Protein AF-G9BGX1-F1 (afdb_monomer_lite)

Structure (mmCIF, N/CA/C/O backbone):
data_AF-G9BGX1-F1
#
_entry.id   AF-G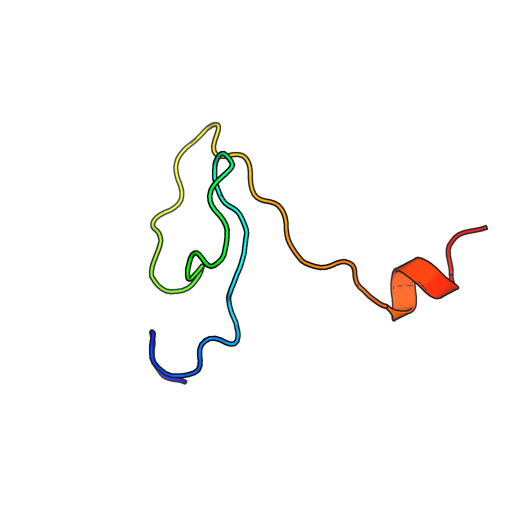9BGX1-F1
#
loop_
_atom_site.group_PDB
_atom_site.id
_atom_site.type_symbol
_atom_site.label_atom_id
_atom_site.label_alt_id
_atom_site.label_comp_id
_atom_site.label_asym_id
_atom_site.label_entity_id
_atom_site.label_seq_id
_atom_site.pdbx_PDB_ins_code
_atom_site.Cartn_x
_atom_site.Cartn_y
_atom_site.Cartn_z
_atom_site.occupancy
_atom_site.B_iso_or_equiv
_atom_site.auth_seq_id
_atom_site.auth_comp_id
_atom_site.auth_asym_id
_atom_site.auth_atom_id
_atom_site.pdbx_PDB_model_num
ATOM 1 N N . CYS A 1 1 ? 7.228 1.761 -14.032 1.00 90.25 1 CYS A N 1
ATOM 2 C CA . CYS A 1 1 ? 7.372 0.832 -15.176 1.00 90.25 1 CYS A CA 1
ATOM 3 C C . CYS A 1 1 ? 6.432 1.165 -16.344 1.00 90.25 1 CYS A C 1
ATOM 5 O O . CYS A 1 1 ? 6.200 0.301 -17.177 1.00 90.25 1 CYS A O 1
ATOM 7 N N . GLY A 1 2 ? 5.864 2.377 -16.415 1.00 87.06 2 GLY A N 1
ATOM 8 C CA . GLY A 1 2 ? 4.748 2.654 -17.324 1.00 87.06 2 GLY A CA 1
ATOM 9 C C . GLY A 1 2 ? 3.437 2.218 -16.683 1.00 87.06 2 GLY A C 1
ATOM 10 O O . GLY A 1 2 ? 2.778 3.037 -16.066 1.00 87.06 2 GLY A O 1
ATOM 11 N N . ILE A 1 3 ? 3.103 0.929 -16.730 1.00 93.12 3 ILE A N 1
ATOM 12 C CA . ILE A 1 3 ? 1.961 0.339 -16.013 1.00 93.12 3 ILE A CA 1
ATOM 13 C C . ILE A 1 3 ? 2.063 -1.194 -16.085 1.00 93.12 3 ILE A C 1
ATOM 15 O O . ILE A 1 3 ? 2.421 -1.750 -17.116 1.00 93.12 3 ILE A O 1
ATOM 19 N N . GLY A 1 4 ? 1.780 -1.909 -14.994 1.00 93.00 4 GLY A N 1
ATOM 20 C CA . GLY A 1 4 ? 1.546 -3.363 -15.007 1.00 93.00 4 GLY A CA 1
ATOM 21 C C . GLY A 1 4 ? 2.755 -4.309 -15.117 1.00 93.00 4 GLY A C 1
ATOM 22 O O . GLY A 1 4 ? 2.648 -5.423 -14.614 1.00 93.00 4 GLY A O 1
ATOM 23 N N . VAL A 1 5 ? 3.892 -3.901 -15.695 1.00 95.81 5 VAL A N 1
ATOM 24 C CA . VAL A 1 5 ? 4.960 -4.857 -16.085 1.00 95.81 5 VAL A CA 1
ATOM 25 C C . VAL A 1 5 ? 5.974 -5.213 -14.992 1.00 95.81 5 VAL A C 1
ATOM 27 O O . VAL A 1 5 ? 6.533 -6.300 -15.008 1.00 95.81 5 VAL A O 1
ATOM 30 N N . CYS A 1 6 ? 6.231 -4.332 -14.020 1.00 96.81 6 CYS A N 1
ATOM 31 C CA . CYS A 1 6 ? 7.316 -4.568 -13.048 1.00 96.81 6 CYS A CA 1
ATOM 32 C C . CYS A 1 6 ? 6.920 -5.357 -11.800 1.00 96.81 6 CYS A C 1
ATOM 34 O O . CYS A 1 6 ? 7.791 -5.740 -11.032 1.00 96.81 6 CYS A O 1
ATOM 36 N N . HIS A 1 7 ? 5.624 -5.529 -11.532 1.00 95.50 7 HIS A N 1
ATOM 37 C CA . HIS A 1 7 ? 5.139 -6.175 -10.305 1.00 95.50 7 HIS A CA 1
ATOM 38 C C . HIS A 1 7 ? 5.630 -5.556 -8.972 1.00 95.50 7 HIS A C 1
ATOM 40 O O . HIS A 1 7 ? 5.449 -6.153 -7.917 1.00 95.50 7 HIS A O 1
ATOM 46 N N . CYS A 1 8 ? 6.164 -4.330 -8.962 1.00 95.88 8 CYS A N 1
ATOM 47 C CA . CYS A 1 8 ? 6.601 -3.669 -7.721 1.00 95.88 8 CYS A CA 1
ATOM 48 C C . CYS A 1 8 ? 5.440 -3.128 -6.865 1.00 95.88 8 CYS A C 1
ATOM 50 O O . CYS A 1 8 ? 5.648 -2.732 -5.727 1.00 95.88 8 CYS A O 1
ATOM 52 N N . CYS A 1 9 ? 4.217 -3.097 -7.402 1.00 96.19 9 CYS A N 1
ATOM 53 C CA . CYS A 1 9 ? 3.032 -2.522 -6.753 1.00 96.19 9 CYS A CA 1
ATOM 54 C C . CYS A 1 9 ? 2.065 -3.587 -6.203 1.00 96.19 9 CYS A C 1
ATOM 56 O O . CYS A 1 9 ? 0.849 -3.388 -6.210 1.00 96.19 9 CYS A O 1
ATOM 58 N N . LEU A 1 10 ? 2.585 -4.757 -5.820 1.00 97.62 10 LEU A N 1
ATOM 59 C CA . LEU A 1 10 ? 1.754 -5.848 -5.321 1.00 97.62 10 LEU A CA 1
ATOM 60 C C . LEU A 1 10 ? 1.257 -5.561 -3.904 1.00 97.62 10 LEU A C 1
ATOM 62 O O . LEU A 1 10 ? 2.049 -5.351 -2.989 1.00 97.62 10 LEU A O 1
ATOM 66 N N . VAL A 1 11 ? -0.057 -5.634 -3.737 1.00 98.00 11 VAL A N 1
ATOM 67 C CA . VAL A 1 11 ? -0.772 -5.449 -2.471 1.00 98.00 11 VAL A CA 1
ATOM 68 C C . VAL A 1 11 ? -1.782 -6.578 -2.276 1.00 98.00 11 VAL A C 1
ATOM 70 O O . VAL A 1 11 ? -2.014 -7.391 -3.184 1.00 98.00 11 VAL A O 1
ATOM 73 N N . LYS A 1 12 ? -2.380 -6.649 -1.089 1.00 98.44 12 LYS A N 1
ATOM 74 C CA . LYS A 1 12 ? -3.552 -7.484 -0.838 1.00 98.44 12 LYS A CA 1
ATOM 75 C C . LYS A 1 12 ? -4.786 -6.588 -0.833 1.00 98.44 12 LYS A C 1
ATOM 77 O O . LYS A 1 12 ? -4.765 -5.541 -0.201 1.00 98.44 12 LY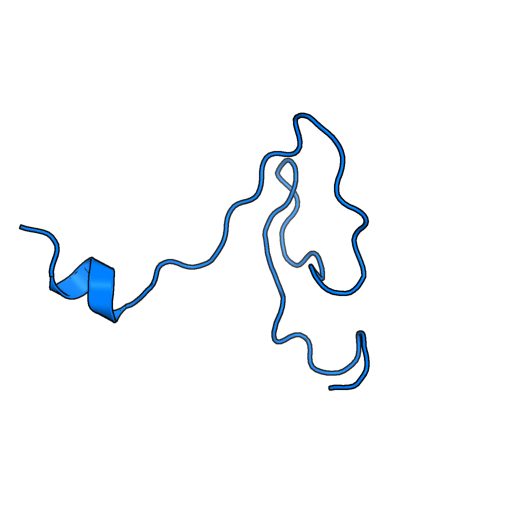S A O 1
ATOM 82 N N . ILE A 1 13 ? -5.817 -6.972 -1.578 1.00 98.38 13 ILE A N 1
ATOM 83 C CA . ILE A 1 13 ? -7.080 -6.225 -1.668 1.00 98.38 13 ILE A CA 1
ATOM 84 C C . ILE A 1 13 ? -8.208 -7.206 -1.389 1.00 98.38 13 ILE A C 1
ATOM 86 O O . ILE A 1 13 ? -8.271 -8.245 -2.052 1.00 98.38 13 ILE A O 1
ATOM 90 N N . ASP A 1 14 ? -9.050 -6.899 -0.405 1.00 97.88 14 ASP A N 1
ATOM 91 C CA . ASP A 1 14 ? -10.222 -7.693 -0.018 1.00 97.88 14 ASP A CA 1
ATOM 92 C C . ASP A 1 14 ? -9.878 -9.184 0.174 1.00 97.88 14 ASP A C 1
ATOM 94 O O . ASP A 1 14 ? -10.469 -10.082 -0.426 1.00 97.88 14 ASP A O 1
ATOM 98 N N . GLY A 1 15 ? -8.818 -9.462 0.941 1.00 97.31 15 GLY A N 1
ATOM 99 C CA . GLY A 1 15 ? -8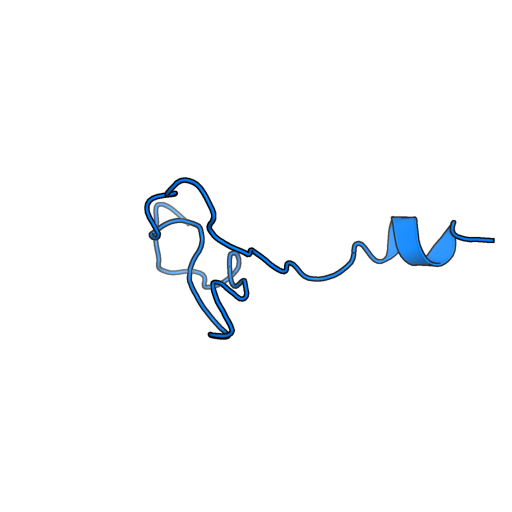.344 -10.828 1.196 1.00 97.31 15 GLY A CA 1
ATOM 100 C C . GLY A 1 15 ? -7.456 -11.428 0.096 1.00 97.31 15 GLY A C 1
ATOM 101 O O . GLY A 1 15 ? -6.757 -12.412 0.336 1.00 97.31 15 GLY A O 1
ATOM 102 N N . ARG A 1 16 ? -7.416 -10.844 -1.108 1.00 97.62 16 ARG A N 1
ATOM 103 C CA . ARG A 1 16 ? -6.695 -11.414 -2.257 1.00 97.62 16 ARG A CA 1
ATOM 104 C C . ARG A 1 16 ? -5.286 -10.856 -2.368 1.00 97.62 16 ARG A C 1
ATOM 106 O O . ARG A 1 16 ? -5.107 -9.665 -2.593 1.00 97.62 16 ARG A O 1
ATOM 113 N N . HIS A 1 17 ? -4.283 -11.725 -2.286 1.00 97.56 17 HIS A N 1
ATOM 114 C CA . HIS A 1 17 ? -2.874 -11.349 -2.423 1.00 97.56 17 HIS A CA 1
ATOM 115 C C . HIS A 1 17 ? -2.466 -11.060 -3.878 1.00 97.56 17 HIS A C 1
ATOM 117 O O . HIS A 1 17 ? -3.134 -11.463 -4.832 1.00 97.56 17 HIS A O 1
ATOM 123 N N . LYS A 1 18 ? -1.303 -10.411 -4.039 1.00 96.25 18 LYS A N 1
ATOM 124 C CA . LYS A 1 18 ? -0.627 -10.181 -5.330 1.00 96.25 18 LYS A CA 1
ATOM 125 C C . LYS A 1 18 ? -1.490 -9.402 -6.340 1.00 96.25 18 LYS A C 1
ATOM 127 O O . LYS A 1 18 ? -1.429 -9.644 -7.546 1.00 96.25 18 LYS A O 1
ATOM 132 N N . ARG A 1 19 ? -2.285 -8.443 -5.862 1.00 97.44 19 ARG A N 1
ATOM 133 C CA . ARG A 1 19 ? -3.034 -7.504 -6.709 1.00 97.44 19 ARG A CA 1
ATOM 134 C C . ARG A 1 19 ? -2.132 -6.349 -7.111 1.00 97.44 19 ARG A C 1
ATOM 136 O O . ARG A 1 19 ? -1.387 -5.841 -6.285 1.00 97.44 19 ARG A O 1
ATOM 143 N N . ARG A 1 20 ? -2.185 -5.933 -8.375 1.00 97.56 20 ARG A N 1
ATOM 144 C CA . ARG A 1 20 ? -1.397 -4.796 -8.868 1.00 97.56 20 ARG A CA 1
ATOM 145 C C . ARG A 1 20 ? -2.137 -3.503 -8.558 1.00 97.56 20 ARG A C 1
ATOM 147 O O . ARG A 1 20 ? -3.167 -3.242 -9.178 1.00 97.56 20 ARG A O 1
ATOM 154 N N . ALA A 1 21 ? -1.597 -2.690 -7.653 1.00 97.44 21 ALA A N 1
ATOM 155 C CA . ALA A 1 21 ? -2.195 -1.401 -7.315 1.00 97.44 21 ALA A CA 1
ATOM 156 C C . ALA A 1 21 ? -2.289 -0.486 -8.550 1.00 97.44 21 ALA A C 1
ATOM 158 O O . ALA A 1 21 ? -3.335 0.096 -8.799 1.00 97.44 21 ALA A O 1
ATOM 159 N N . CYS A 1 22 ? -1.260 -0.467 -9.409 1.00 97.38 22 CYS A N 1
ATOM 160 C CA . CYS A 1 22 ? -1.243 0.383 -10.613 1.00 97.38 22 CYS A CA 1
ATOM 161 C C . CYS A 1 22 ? -2.293 0.036 -11.687 1.00 97.38 22 CYS A C 1
ATOM 163 O O . CYS A 1 22 ? -2.436 0.783 -12.645 1.00 97.38 22 CYS A O 1
ATOM 165 N N . GLN A 1 23 ? -2.987 -1.100 -11.567 1.00 96.75 23 GLN A N 1
ATOM 166 C CA . GLN A 1 23 ? -4.026 -1.540 -12.507 1.00 96.75 23 GLN A CA 1
ATOM 167 C C . GLN A 1 23 ? -5.368 -1.810 -11.816 1.00 96.75 23 GLN A C 1
ATOM 169 O O . GLN A 1 23 ? -6.271 -2.366 -12.436 1.00 96.75 23 GLN A O 1
ATOM 174 N N . THR A 1 24 ? -5.500 -1.482 -10.528 1.00 96.88 24 THR A N 1
ATOM 175 C CA . THR A 1 24 ? -6.742 -1.710 -9.784 1.00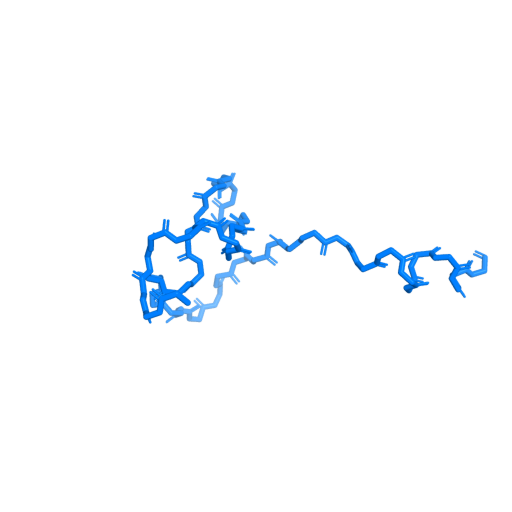 96.88 24 THR A CA 1
ATOM 176 C C . THR A 1 24 ? -7.404 -0.372 -9.499 1.00 96.88 24 THR A C 1
ATOM 178 O O . THR A 1 24 ? -6.850 0.448 -8.775 1.00 96.88 24 THR A O 1
ATOM 181 N N . GLN A 1 25 ? -8.596 -0.163 -10.058 1.00 97.50 25 GLN A N 1
ATOM 182 C CA . GLN A 1 25 ? -9.415 1.004 -9.743 1.00 97.50 25 GLN A CA 1
ATOM 183 C C . GLN A 1 25 ? -9.868 0.936 -8.280 1.00 97.50 25 GLN A C 1
ATOM 185 O O . GLN A 1 25 ? -10.417 -0.081 -7.850 1.00 97.50 25 GLN A O 1
ATOM 190 N N . VAL A 1 26 ? -9.663 2.021 -7.531 1.00 97.25 26 VAL A N 1
ATOM 191 C CA . VAL A 1 26 ? -10.107 2.119 -6.135 1.00 97.25 26 VAL A CA 1
ATOM 192 C C . VAL A 1 26 ? -11.632 2.211 -6.051 1.00 97.25 26 VAL A C 1
ATOM 194 O O . VAL A 1 26 ? -12.277 2.839 -6.894 1.00 97.25 26 VAL A O 1
ATOM 197 N N . ARG A 1 27 ? -12.215 1.582 -5.028 1.00 97.31 27 ARG A N 1
ATOM 198 C CA . ARG A 1 27 ? -13.645 1.657 -4.707 1.00 97.31 27 ARG A CA 1
ATOM 199 C C . ARG A 1 27 ? -13.819 1.922 -3.207 1.00 97.31 27 ARG A C 1
ATOM 201 O O . ARG A 1 27 ? -13.004 1.428 -2.424 1.00 97.31 27 ARG A O 1
ATOM 208 N N . PRO A 1 28 ? -1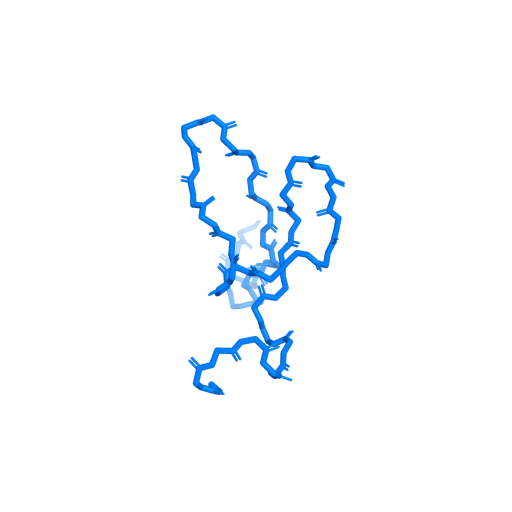4.859 2.668 -2.793 1.00 98.31 28 PRO A N 1
ATOM 209 C CA . PRO A 1 28 ? -15.167 2.848 -1.378 1.00 98.31 28 PRO A CA 1
ATOM 210 C C . PRO A 1 28 ? -15.311 1.505 -0.656 1.00 98.31 28 PRO A C 1
ATOM 212 O O . PRO A 1 28 ? -15.896 0.569 -1.200 1.00 98.31 28 PRO A O 1
ATOM 215 N N . GLY A 1 29 ? -14.771 1.419 0.560 1.00 98.06 29 GLY A N 1
ATOM 216 C CA . GLY A 1 29 ? -14.835 0.216 1.393 1.00 98.06 29 GLY A CA 1
ATOM 217 C C . GLY A 1 29 ? -13.827 -0.887 1.049 1.00 98.06 29 GLY A C 1
ATOM 218 O O . GLY A 1 29 ? -13.816 -1.900 1.742 1.00 98.06 29 GLY A O 1
ATOM 219 N N . MET A 1 30 ? -12.975 -0.712 0.030 1.00 98.31 30 MET A N 1
ATOM 220 C CA . MET A 1 30 ? -11.878 -1.653 -0.230 1.00 98.31 30 MET A CA 1
ATOM 221 C C . MET A 1 30 ? -10.931 -1.740 0.966 1.00 98.31 30 MET A C 1
ATOM 223 O O . MET A 1 30 ? -10.449 -0.716 1.451 1.00 98.31 30 MET A O 1
ATOM 227 N N . GLN A 1 31 ? -10.599 -2.965 1.371 1.00 98.38 31 GLN A N 1
ATOM 228 C CA . GLN A 1 31 ? -9.580 -3.220 2.384 1.00 98.38 31 GLN A CA 1
ATOM 229 C C . GLN A 1 31 ? -8.253 -3.530 1.704 1.00 98.38 31 GLN A C 1
ATOM 231 O O . GLN A 1 31 ? -8.130 -4.525 0.986 1.00 98.38 31 GLN A O 1
ATOM 236 N N . ILE A 1 32 ? -7.258 -2.668 1.917 1.00 97.69 32 ILE A N 1
ATOM 237 C CA . ILE A 1 32 ? -5.957 -2.746 1.252 1.00 97.69 32 ILE A CA 1
ATOM 238 C C . ILE A 1 32 ? -4.871 -2.959 2.305 1.00 97.69 32 ILE A C 1
ATOM 240 O O . ILE A 1 32 ? -4.673 -2.115 3.172 1.00 97.69 32 ILE A O 1
ATOM 244 N N . GLU A 1 33 ? -4.127 -4.058 2.193 1.00 97.50 33 GLU A N 1
ATOM 245 C CA . GLU A 1 33 ? -2.942 -4.316 3.017 1.00 97.50 33 GLU A CA 1
ATOM 246 C C . GLU A 1 33 ? -1.681 -4.192 2.146 1.00 97.50 33 GLU A C 1
ATOM 248 O O . GLU A 1 33 ? -1.529 -4.868 1.115 1.00 97.50 33 GLU A O 1
ATOM 253 N N . THR A 1 34 ? -0.765 -3.316 2.560 1.00 95.88 34 THR A N 1
ATOM 254 C CA . THR A 1 34 ? 0.568 -3.163 1.966 1.00 95.88 34 THR A CA 1
ATOM 255 C C . THR A 1 34 ? 1.610 -3.900 2.797 1.00 95.88 34 THR A C 1
ATOM 257 O O . THR A 1 34 ? 1.352 -4.337 3.916 1.00 95.88 34 THR A O 1
ATOM 260 N N . ARG A 1 35 ? 2.827 -4.032 2.261 1.00 91.56 35 ARG A N 1
ATOM 261 C CA . ARG A 1 35 ? 3.964 -4.412 3.103 1.00 91.56 35 ARG A CA 1
ATOM 262 C C . ARG A 1 35 ? 4.242 -3.297 4.104 1.00 91.56 35 ARG A C 1
ATOM 264 O O . ARG A 1 35 ? 4.016 -2.125 3.798 1.00 91.56 35 ARG A O 1
ATOM 271 N N . ALA A 1 36 ? 4.742 -3.681 5.266 1.00 89.94 36 ALA A N 1
ATOM 272 C CA . ALA A 1 36 ? 5.201 -2.732 6.253 1.00 89.94 36 ALA A CA 1
ATOM 273 C C . ALA A 1 36 ? 6.482 -2.029 5.783 1.00 89.94 36 ALA A C 1
ATOM 275 O O . ALA A 1 36 ? 7.287 -2.576 5.017 1.00 89.94 36 ALA A O 1
ATOM 276 N N . ASN A 1 37 ? 6.631 -0.776 6.206 1.00 90.81 37 ASN A N 1
ATOM 277 C CA . ASN A 1 37 ? 7.847 -0.017 5.982 1.00 90.81 37 ASN A CA 1
ATOM 278 C C . ASN A 1 37 ? 8.883 -0.433 7.028 1.00 90.81 37 ASN A C 1
ATOM 280 O O . ASN A 1 37 ? 8.713 -0.140 8.207 1.00 90.81 37 ASN A O 1
ATOM 284 N N . ARG A 1 38 ? 9.983 -1.033 6.570 1.00 87.12 38 ARG A N 1
ATOM 285 C CA . ARG A 1 38 ? 11.068 -1.515 7.432 1.00 87.12 38 ARG A CA 1
ATOM 286 C C . ARG A 1 38 ? 11.672 -0.429 8.331 1.00 87.12 38 ARG A C 1
ATOM 288 O O . ARG A 1 38 ? 12.130 -0.744 9.421 1.00 87.12 38 ARG A O 1
ATOM 295 N N . ILE A 1 39 ? 11.690 0.830 7.888 1.00 89.62 39 ILE A N 1
ATOM 296 C CA . ILE A 1 39 ? 12.208 1.941 8.703 1.00 89.62 39 ILE A CA 1
ATOM 297 C C . ILE A 1 39 ? 11.253 2.204 9.870 1.00 89.62 39 ILE A C 1
ATOM 299 O O . ILE A 1 39 ? 11.667 2.152 11.020 1.00 89.62 39 ILE A O 1
ATOM 303 N N . ALA A 1 40 ? 9.961 2.357 9.572 1.00 85.56 40 ALA A N 1
ATOM 304 C CA . ALA A 1 40 ? 8.934 2.597 10.584 1.00 85.56 40 ALA A CA 1
ATOM 305 C C . ALA A 1 40 ? 8.790 1.430 11.580 1.00 85.56 40 ALA A C 1
ATOM 307 O O . ALA A 1 40 ? 8.525 1.658 12.752 1.00 85.56 40 ALA A O 1
ATOM 308 N N . GLU A 1 41 ? 8.988 0.185 11.137 1.00 82.19 41 GLU A N 1
ATOM 309 C CA . GLU A 1 41 ? 9.013 -0.986 12.029 1.00 82.19 41 GLU A CA 1
ATOM 310 C C . GLU A 1 41 ? 10.186 -0.955 13.013 1.00 82.19 41 GLU A C 1
ATOM 312 O O . GLU A 1 41 ? 10.065 -1.458 14.123 1.00 82.19 41 GLU A O 1
ATOM 317 N N . THR A 1 42 ? 11.319 -0.379 12.608 1.00 81.00 42 THR A N 1
ATOM 318 C CA . THR A 1 42 ? 12.517 -0.286 13.456 1.00 81.00 42 THR A CA 1
ATOM 319 C C . THR A 1 42 ? 12.412 0.863 14.465 1.00 81.00 42 THR A C 1
ATOM 321 O O . THR A 1 42 ? 13.049 0.822 15.511 1.00 81.00 42 THR A O 1
ATOM 324 N N . GLU A 1 43 ? 11.607 1.883 14.159 1.00 76.62 43 GLU A N 1
ATOM 325 C CA . GLU A 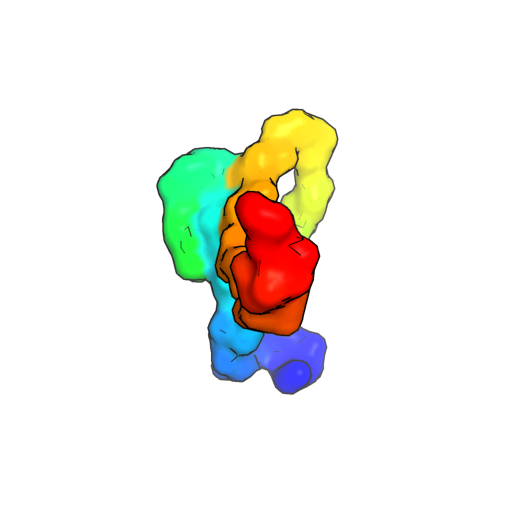1 43 ? 11.353 3.055 15.011 1.00 76.62 43 GLU A CA 1
ATOM 326 C C . GLU A 1 43 ? 10.172 2.857 15.982 1.00 76.62 43 GLU A C 1
ATOM 328 O O . GLU A 1 43 ? 9.905 3.730 16.810 1.00 76.62 43 GLU A O 1
ATOM 333 N N . ALA A 1 44 ? 9.452 1.734 15.886 1.00 68.44 44 ALA A N 1
ATOM 334 C CA . ALA A 1 44 ? 8.369 1.399 16.803 1.00 68.44 44 ALA A CA 1
ATOM 335 C C . ALA A 1 44 ? 8.936 0.983 18.184 1.00 68.44 44 ALA A C 1
ATOM 337 O O . ALA A 1 44 ? 9.870 0.179 18.218 1.00 68.44 44 ALA A O 1
ATOM 338 N N . PRO A 1 45 ? 8.413 1.535 19.299 1.00 64.38 45 PRO A N 1
ATOM 339 C CA . PRO A 1 45 ? 8.897 1.266 20.657 1.00 64.38 45 PRO A CA 1
ATOM 340 C C . PRO A 1 45 ? 8.632 -0.163 21.149 1.00 64.38 45 PRO A C 1
ATOM 342 O O . PRO A 1 45 ? 7.668 -0.802 20.664 1.00 64.38 45 PRO A O 1
#

Organism: Pseudomonas putida (NCBI:txid303)

Radius of gyration: 12.71 Å; chains: 1; bounding box: 28×14×38 Å

Foldseek 3Di:
DVADDPLPQWWAWPNRGSDRPRPDDDDPPIDIGDDDDPVVVVVDD

Secondary structure (DSSP, 8-state):
--SSSS-TTEEEETTEEEEEGGG----TT--EEPPP-HHHHHS--

pLDDT: mean 93.1, std 7.73, range [64.38, 98.44]

InterPro domains:
  IPR036010 2Fe-2S ferredoxin-like superfamily [SSF54292] (1-41)

Sequence (45 aa):
CGIGVCHCCLVKIDGRHKRRACQTQVRPGMQIETRANRIAETEAP